Protein AF-A0A941YI89-F1 (afdb_monomer)

Secondary structure (DSSP, 8-state):
-------S---SSSPPP--HHIIIIIGGGS-HHHHHHHHHHHHHTGGGT-TT------HHHHHHHH---HHHHHHHHHHHHHTTS-----GGGGTS--GGG-SS-------SS---

pLDDT: mean 81.52, std 21.78, range [34.06, 98.31]

Radius of gyration: 18.45 Å; Cα contacts (8 Å, |Δi|>4): 65; chains: 1; bounding box: 54×36×42 Å

Mean predicted aligned error: 10.88 Å

Sequence (116 aa):
MPRIKLTLPIPKSNWTKIPNYLVDSLLPKLKDTELRILLVILRYTVGFNKPGKSVQLSYRMLQMKTGRGSAAISDALKALTARGLIHSESRYLQKSAPLSKQIHFENQGSIYKDNK

Foldseek 3Di:
DDDDDDPDDDDPDQDFDDDPCCVPPVVVVADLLLNQVVVVVSCQCRSVVNPPDDDDDDLVNSCVSSVDDSVSNVVSVVVCVVVVVDDDDDPVCVPDDPPPPPPPPPDDDDDDDDDD

Structure (mmCIF, N/CA/C/O backbone):
data_AF-A0A941YI89-F1
#
_entry.id   AF-A0A941YI89-F1
#
loop_
_atom_site.group_PDB
_atom_site.id
_atom_site.type_symbol
_atom_site.label_atom_id
_atom_site.label_alt_id
_atom_site.label_comp_id
_atom_site.label_asym_id
_atom_site.label_entity_id
_atom_site.label_seq_id
_atom_site.pdbx_PDB_ins_code
_atom_site.Cartn_x
_atom_site.Cartn_y
_atom_site.Cartn_z
_atom_site.occupancy
_atom_site.B_iso_or_equiv
_atom_site.auth_seq_id
_atom_site.auth_comp_id
_atom_site.auth_asym_id
_atom_site.auth_atom_id
_atom_site.pdbx_PDB_model_num
ATOM 1 N N . MET A 1 1 ? 19.667 -22.142 5.518 1.00 77.50 1 MET A N 1
ATOM 2 C CA . MET A 1 1 ? 18.580 -21.153 5.708 1.00 77.50 1 MET A CA 1
ATOM 3 C C . MET A 1 1 ? 19.190 -19.848 6.199 1.00 77.50 1 MET A C 1
ATOM 5 O O . MET A 1 1 ? 20.011 -19.921 7.111 1.00 77.50 1 MET A O 1
ATOM 9 N N . PRO A 1 2 ? 18.861 -18.687 5.611 1.00 92.56 2 PRO A N 1
ATOM 10 C CA . PRO A 1 2 ? 19.368 -17.408 6.100 1.00 92.56 2 PRO A CA 1
ATOM 11 C C . PRO A 1 2 ? 18.811 -17.118 7.502 1.00 92.56 2 PRO A C 1
ATOM 13 O O . PRO A 1 2 ? 17.613 -17.257 7.738 1.00 92.56 2 PRO A O 1
ATOM 16 N N . ARG A 1 3 ? 19.678 -16.718 8.439 1.00 94.12 3 ARG A N 1
ATOM 17 C CA . ARG A 1 3 ? 19.279 -16.204 9.758 1.00 94.12 3 ARG A CA 1
ATOM 18 C C . ARG A 1 3 ? 19.323 -14.683 9.699 1.00 94.12 3 ARG A C 1
ATOM 20 O O . ARG A 1 3 ? 20.402 -14.105 9.637 1.00 94.12 3 ARG A O 1
ATOM 27 N N . ILE A 1 4 ? 18.157 -14.048 9.676 1.00 95.94 4 ILE A N 1
ATOM 28 C CA . ILE A 1 4 ? 18.023 -12.595 9.537 1.00 95.94 4 ILE A CA 1
ATOM 29 C C . ILE A 1 4 ? 17.461 -12.036 10.843 1.00 95.94 4 ILE A C 1
ATOM 31 O O . ILE A 1 4 ? 16.497 -12.571 11.386 1.00 95.94 4 ILE A O 1
ATOM 35 N N . LYS A 1 5 ? 18.064 -10.956 11.346 1.00 95.00 5 LYS A N 1
ATOM 36 C CA . LYS A 1 5 ? 17.595 -10.223 12.526 1.00 95.00 5 LYS A CA 1
ATOM 37 C C . LYS A 1 5 ? 17.101 -8.845 12.100 1.00 95.00 5 LYS A C 1
ATOM 39 O O . LYS A 1 5 ? 17.793 -8.138 11.374 1.00 95.00 5 LYS A O 1
ATOM 44 N N . LEU A 1 6 ? 15.925 -8.453 12.582 1.00 91.94 6 LEU A N 1
ATOM 45 C CA . LEU A 1 6 ? 15.410 -7.101 12.391 1.00 91.94 6 LEU A CA 1
ATOM 46 C C . LEU A 1 6 ? 16.220 -6.114 13.246 1.00 91.94 6 LEU A C 1
ATOM 48 O O . LEU A 1 6 ? 16.293 -6.266 14.464 1.00 91.94 6 LEU A O 1
ATOM 52 N N . THR A 1 7 ? 16.826 -5.112 12.610 1.00 95.94 7 THR A N 1
ATOM 53 C CA . THR A 1 7 ? 17.564 -4.023 13.282 1.00 95.94 7 THR A CA 1
ATOM 54 C C . THR A 1 7 ? 16.757 -2.732 13.385 1.00 95.94 7 THR A C 1
ATOM 56 O O . THR A 1 7 ? 17.160 -1.809 14.089 1.00 95.94 7 THR A O 1
ATOM 59 N N . LEU A 1 8 ? 15.609 -2.661 12.705 1.00 91.50 8 LEU A N 1
ATOM 60 C CA . LEU A 1 8 ? 14.707 -1.521 12.787 1.00 91.50 8 LEU A CA 1
ATOM 61 C C . LEU A 1 8 ? 14.159 -1.401 14.223 1.00 91.50 8 LEU A C 1
ATOM 63 O O . LEU A 1 8 ? 13.630 -2.391 14.738 1.00 91.50 8 LEU A O 1
ATOM 67 N N . PRO A 1 9 ? 14.248 -0.224 14.872 1.00 90.81 9 PRO A N 1
ATOM 68 C CA . PRO A 1 9 ? 13.701 -0.044 16.208 1.00 90.81 9 PRO A CA 1
ATOM 69 C C . PRO A 1 9 ? 12.182 -0.209 16.167 1.00 90.81 9 PRO A C 1
ATOM 71 O O . PRO A 1 9 ? 11.497 0.429 15.367 1.00 90.81 9 PRO A O 1
ATOM 74 N N . ILE A 1 10 ? 11.655 -1.058 17.046 1.00 87.56 10 ILE A N 1
ATOM 75 C CA . ILE A 1 10 ? 10.213 -1.226 17.218 1.00 87.56 10 ILE A CA 1
ATOM 76 C C . ILE A 1 10 ? 9.766 -0.180 18.243 1.00 87.56 10 ILE A C 1
ATOM 78 O O . ILE A 1 10 ? 10.128 -0.289 19.419 1.00 87.56 10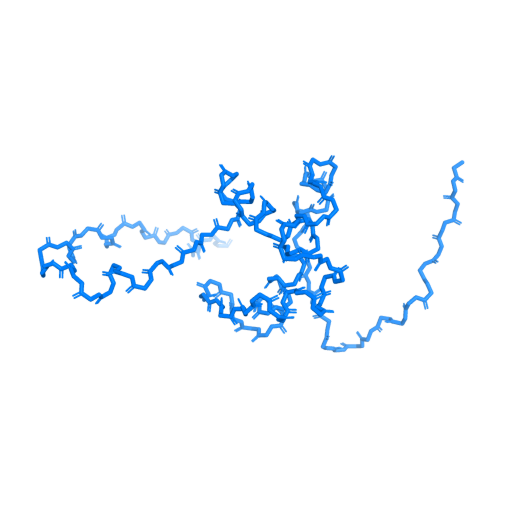 ILE A O 1
ATOM 82 N N . PRO A 1 11 ? 9.029 0.865 17.832 1.00 88.31 11 PRO A N 1
ATOM 83 C CA . PRO A 1 11 ? 8.612 1.897 18.762 1.00 88.31 11 PRO A CA 1
ATOM 84 C C . PRO A 1 11 ? 7.540 1.341 19.707 1.00 88.31 11 PRO A C 1
ATOM 86 O O . PRO A 1 11 ? 6.708 0.519 19.320 1.00 88.31 11 PRO A O 1
ATOM 89 N N . LYS A 1 12 ? 7.529 1.821 20.955 1.00 87.62 12 LYS A N 1
ATOM 90 C CA . LYS A 1 12 ? 6.529 1.413 21.960 1.00 87.62 12 LYS A CA 1
ATOM 91 C C . LYS A 1 12 ? 5.101 1.844 21.587 1.00 87.62 12 LYS A C 1
ATOM 93 O O 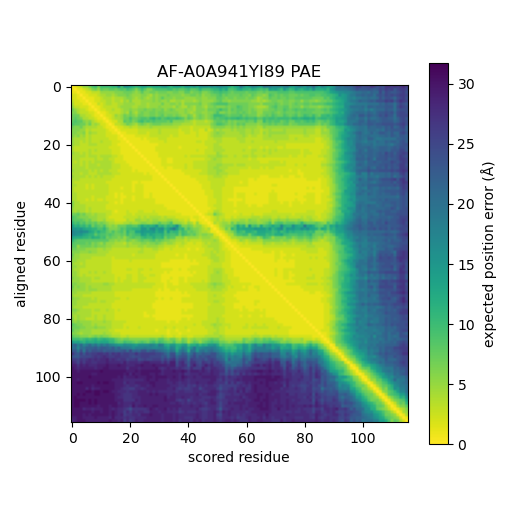. LYS A 1 12 ? 4.139 1.215 22.011 1.00 87.62 12 LYS A O 1
ATOM 98 N N . SER A 1 13 ? 4.960 2.907 20.795 1.00 86.94 13 SER A N 1
ATOM 99 C CA . SER A 1 13 ? 3.688 3.460 20.314 1.00 86.94 13 SER A CA 1
ATOM 100 C C . SER A 1 13 ? 3.829 3.963 18.869 1.00 86.94 13 SER A C 1
ATOM 102 O O . SER A 1 13 ? 4.928 3.988 18.321 1.00 86.94 13 SER A O 1
ATOM 104 N N . ASN A 1 14 ? 2.722 4.355 18.228 1.00 84.81 14 ASN A N 1
ATOM 105 C CA . ASN A 1 14 ? 2.708 4.936 16.873 1.00 84.81 14 ASN A CA 1
ATOM 106 C C . ASN A 1 14 ? 3.231 4.027 15.740 1.00 84.81 14 ASN A C 1
ATOM 108 O O . ASN A 1 14 ? 3.752 4.515 14.735 1.00 84.81 14 ASN A O 1
ATOM 112 N N . TRP A 1 15 ? 3.040 2.712 15.850 1.00 89.31 15 TRP A N 1
ATOM 113 C CA . TRP A 1 15 ? 3.276 1.765 14.758 1.00 89.31 15 TRP A CA 1
ATOM 114 C C . TRP A 1 15 ? 1.961 1.357 14.089 1.00 89.31 15 TRP A C 1
ATOM 116 O O . TRP A 1 15 ? 0.891 1.399 14.693 1.00 89.31 15 TRP A O 1
ATOM 126 N N . THR A 1 16 ? 2.027 0.988 12.810 1.00 90.81 16 THR A N 1
ATOM 127 C CA . THR A 1 16 ? 0.849 0.538 12.054 1.00 90.81 16 THR A CA 1
ATOM 128 C C . THR A 1 16 ? 0.843 -0.979 11.991 1.00 90.81 16 THR A C 1
ATOM 130 O O . THR A 1 16 ? 1.778 -1.578 11.464 1.00 90.81 16 THR A O 1
ATOM 133 N N . LYS A 1 17 ? -0.220 -1.593 12.514 1.00 89.56 17 LYS A N 1
ATOM 134 C CA . LYS A 1 17 ? -0.466 -3.026 12.347 1.00 89.56 17 LYS A CA 1
ATOM 135 C C . LYS A 1 17 ? -0.843 -3.306 10.893 1.00 89.56 17 LYS A C 1
ATOM 137 O O . LYS A 1 17 ? -1.643 -2.572 10.314 1.00 89.56 17 LYS A O 1
ATOM 142 N N . ILE A 1 18 ? -0.284 -4.370 10.325 1.00 92.69 18 ILE A N 1
ATOM 143 C CA . ILE A 1 18 ? -0.633 -4.860 8.989 1.00 92.69 18 ILE A CA 1
ATOM 144 C C . ILE A 1 18 ? -1.397 -6.186 9.115 1.00 92.69 18 ILE A C 1
ATOM 146 O O . ILE A 1 18 ? -1.068 -6.975 10.000 1.00 92.69 18 ILE A O 1
ATOM 150 N N . PRO A 1 19 ? -2.416 -6.450 8.278 1.00 92.25 19 PRO A N 1
ATOM 151 C CA . PRO A 1 19 ? -3.116 -7.732 8.300 1.00 92.25 19 PRO A CA 1
ATOM 152 C C . PRO A 1 19 ? -2.198 -8.886 7.882 1.00 92.25 19 PRO A C 1
ATOM 154 O O . PRO A 1 19 ? -1.529 -8.784 6.855 1.00 92.25 19 PRO A O 1
ATOM 157 N N . ASN A 1 20 ? -2.240 -10.012 8.599 1.00 95.38 20 ASN A N 1
ATOM 158 C CA . ASN A 1 20 ? -1.477 -11.213 8.227 1.00 95.38 20 ASN A CA 1
ATOM 159 C C . ASN A 1 20 ? -1.831 -11.691 6.813 1.00 95.38 20 ASN A C 1
ATOM 161 O O . ASN A 1 20 ? -0.945 -11.977 6.020 1.00 95.38 20 ASN A O 1
ATOM 165 N N . TYR A 1 21 ? -3.113 -11.629 6.432 1.00 94.94 21 TYR A N 1
ATOM 166 C CA . TYR A 1 21 ? -3.566 -11.957 5.075 1.00 94.94 21 TYR A CA 1
ATOM 167 C C . TYR A 1 21 ? -2.828 -11.172 3.971 1.00 94.94 21 TYR A C 1
ATOM 169 O O . TYR A 1 21 ? -2.534 -11.723 2.908 1.00 94.94 21 TYR A O 1
ATOM 177 N N . LEU A 1 22 ? -2.468 -9.903 4.223 1.00 94.88 22 LEU A N 1
ATOM 178 C CA . LEU A 1 22 ? -1.667 -9.124 3.275 1.00 94.88 22 LEU A CA 1
ATOM 179 C C . LEU A 1 22 ? -0.281 -9.751 3.084 1.00 94.88 22 LEU A C 1
ATOM 181 O O . LEU A 1 22 ? 0.182 -9.857 1.953 1.00 94.88 22 LEU A O 1
ATOM 185 N N . VAL A 1 23 ? 0.373 -10.148 4.173 1.00 95.38 23 VAL A N 1
ATOM 186 C CA . VAL A 1 23 ? 1.749 -10.663 4.161 1.00 95.38 23 VAL A CA 1
ATOM 187 C C . VAL A 1 23 ? 1.797 -12.100 3.651 1.00 95.38 23 VAL A C 1
ATOM 189 O O . VAL A 1 23 ? 2.607 -12.418 2.788 1.00 95.38 23 VAL A O 1
ATOM 192 N N . ASP A 1 24 ? 0.896 -12.948 4.132 1.00 96.69 24 ASP A N 1
ATOM 193 C CA . ASP A 1 24 ? 0.973 -14.390 3.912 1.00 96.69 24 ASP A CA 1
ATOM 194 C C . ASP A 1 24 ? 0.363 -14.805 2.567 1.00 96.69 24 ASP A C 1
ATOM 196 O O . ASP A 1 24 ? 0.814 -15.760 1.941 1.00 96.69 24 ASP A O 1
ATOM 200 N N . SER A 1 25 ? -0.671 -14.093 2.098 1.00 96.12 25 SER A N 1
ATOM 201 C CA . SER A 1 25 ? -1.447 -14.494 0.911 1.00 96.12 25 SER A CA 1
ATOM 202 C C . SER A 1 25 ? -1.343 -13.530 -0.266 1.00 96.12 25 SER A C 1
ATOM 204 O O . SER A 1 25 ? -1.338 -13.977 -1.418 1.00 96.12 25 SER A O 1
ATOM 206 N N . LEU A 1 26 ? -1.300 -12.218 -0.012 1.00 96.62 26 LEU A N 1
ATOM 207 C CA . LEU A 1 26 ? -1.295 -11.215 -1.081 1.00 96.62 26 LEU A CA 1
ATOM 208 C C . LEU A 1 26 ? 0.118 -10.835 -1.528 1.00 96.62 26 LEU A C 1
ATOM 210 O O . LEU A 1 26 ? 0.338 -10.704 -2.728 1.00 96.62 26 LEU A O 1
ATOM 214 N N . LEU A 1 27 ? 1.075 -10.691 -0.606 1.00 95.81 27 LEU A N 1
ATOM 215 C CA . LEU A 1 27 ? 2.442 -10.245 -0.901 1.00 95.81 27 LEU A CA 1
ATOM 216 C C . LEU A 1 27 ? 3.113 -11.034 -2.042 1.00 95.81 27 LEU A C 1
ATOM 218 O O . LEU A 1 27 ? 3.657 -10.380 -2.930 1.00 95.81 27 LEU A O 1
ATOM 222 N N . PRO A 1 28 ? 3.014 -12.378 -2.127 1.00 96.69 28 PRO A N 1
ATOM 223 C CA . PRO A 1 28 ? 3.614 -13.131 -3.235 1.00 96.69 28 PRO A CA 1
ATOM 224 C C . PRO A 1 28 ? 2.948 -12.888 -4.601 1.00 96.69 28 PRO A C 1
ATOM 226 O O . PRO A 1 28 ? 3.518 -13.218 -5.636 1.00 96.69 28 PRO A O 1
ATOM 229 N N . LYS A 1 29 ? 1.721 -12.352 -4.617 1.00 97.19 29 LYS A N 1
ATOM 230 C CA . LYS A 1 29 ? 0.871 -12.187 -5.812 1.00 97.19 29 LYS A CA 1
ATOM 231 C C . LYS A 1 29 ? 0.786 -10.738 -6.295 1.00 97.19 29 LYS A C 1
ATOM 233 O O . LYS A 1 29 ? 0.164 -10.472 -7.330 1.00 97.19 29 LYS A O 1
ATOM 238 N N . LEU A 1 30 ? 1.299 -9.795 -5.511 1.00 97.25 30 LEU A N 1
ATOM 239 C CA . LEU A 1 30 ? 1.243 -8.366 -5.794 1.00 97.25 30 LEU A CA 1
ATOM 240 C C . LEU A 1 30 ? 2.535 -7.908 -6.462 1.00 97.25 30 LEU A C 1
ATOM 242 O O . LEU A 1 30 ? 3.630 -8.334 -6.103 1.00 97.25 30 LEU A O 1
ATOM 246 N N . LYS A 1 31 ? 2.411 -6.974 -7.405 1.00 97.50 31 LYS A N 1
ATOM 247 C CA . LY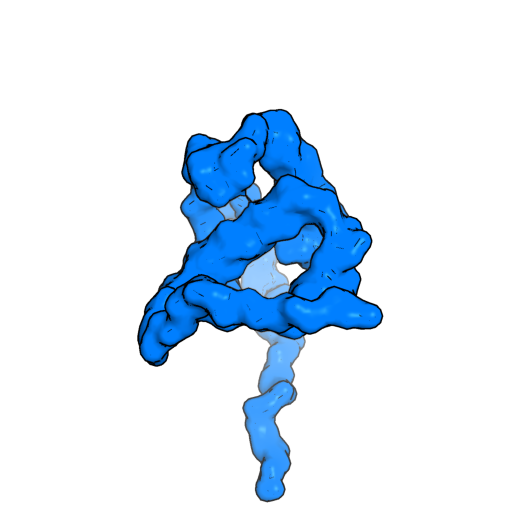S A 1 31 ? 3.581 -6.250 -7.918 1.00 97.50 31 LYS A CA 1
ATOM 248 C C . LYS A 1 31 ? 4.110 -5.298 -6.844 1.00 97.50 31 LYS A C 1
ATOM 250 O O . LYS A 1 31 ? 3.351 -4.810 -6.009 1.00 97.50 31 LYS A O 1
ATOM 255 N N . ASP A 1 32 ? 5.391 -4.935 -6.920 1.00 97.38 32 ASP A N 1
ATOM 256 C CA . ASP A 1 32 ? 6.008 -4.007 -5.957 1.00 97.38 32 ASP A CA 1
ATOM 257 C C . ASP A 1 32 ? 5.215 -2.693 -5.808 1.00 97.38 32 ASP A C 1
ATOM 259 O O . ASP A 1 32 ? 4.971 -2.239 -4.690 1.00 97.38 32 ASP A O 1
ATOM 263 N N . THR A 1 33 ? 4.756 -2.095 -6.914 1.00 98.00 33 THR A N 1
ATOM 264 C CA . THR A 1 33 ? 4.000 -0.831 -6.844 1.00 98.00 33 THR A CA 1
ATOM 265 C C . THR A 1 33 ? 2.621 -1.021 -6.205 1.00 98.00 33 THR A C 1
ATOM 267 O O . THR A 1 33 ? 2.190 -0.168 -5.433 1.00 98.00 33 THR A O 1
ATOM 270 N N . GLU A 1 34 ? 1.961 -2.155 -6.453 1.00 98.25 34 GLU A N 1
ATOM 271 C CA . GLU A 1 34 ? 0.677 -2.503 -5.831 1.00 98.25 34 GLU A CA 1
ATOM 272 C C . GLU A 1 34 ? 0.834 -2.657 -4.310 1.00 98.25 34 GLU A C 1
ATOM 274 O O . GLU A 1 34 ? 0.084 -2.052 -3.541 1.00 98.25 34 GLU A O 1
ATOM 279 N N . LEU A 1 35 ? 1.862 -3.390 -3.866 1.00 98.06 35 LEU A N 1
ATOM 280 C CA . LEU A 1 35 ? 2.162 -3.574 -2.446 1.00 98.06 35 LEU A CA 1
ATOM 281 C C . LEU A 1 35 ? 2.472 -2.241 -1.752 1.00 98.06 35 LEU A C 1
ATOM 283 O O . LEU A 1 35 ? 1.925 -1.956 -0.687 1.00 98.06 35 LEU A O 1
ATOM 287 N N . ARG A 1 36 ? 3.309 -1.391 -2.362 1.00 98.06 36 ARG A N 1
ATOM 288 C CA . ARG A 1 36 ? 3.639 -0.064 -1.815 1.00 98.06 36 ARG A CA 1
ATOM 289 C C . ARG A 1 36 ? 2.397 0.802 -1.636 1.00 98.06 36 ARG A C 1
ATOM 291 O O . ARG A 1 36 ? 2.254 1.440 -0.595 1.00 98.06 36 ARG A O 1
ATOM 298 N N . ILE A 1 37 ? 1.496 0.818 -2.618 1.00 97.44 37 ILE A N 1
ATOM 299 C CA . ILE A 1 37 ? 0.240 1.573 -2.526 1.00 97.44 37 ILE A CA 1
ATOM 300 C C . ILE A 1 37 ? -0.628 1.043 -1.381 1.00 97.44 37 ILE A C 1
ATOM 302 O O . ILE A 1 37 ? -1.097 1.844 -0.573 1.00 97.44 37 ILE A O 1
ATOM 306 N N . LEU A 1 38 ? -0.793 -0.278 -1.253 1.00 96.06 38 LEU A N 1
ATOM 307 C CA . LEU A 1 38 ? -1.567 -0.865 -0.152 1.00 96.06 38 LEU A CA 1
ATOM 308 C C . LEU A 1 38 ? -0.987 -0.516 1.222 1.00 96.06 38 LEU A C 1
ATOM 310 O O . LEU A 1 38 ? -1.739 -0.155 2.125 1.00 96.06 38 LEU A O 1
ATOM 314 N N . LEU A 1 39 ? 0.338 -0.554 1.384 1.00 96.50 39 LEU A N 1
ATOM 315 C CA . LEU A 1 39 ? 0.993 -0.161 2.636 1.00 96.50 39 LEU A CA 1
ATOM 316 C C . LEU A 1 39 ? 0.764 1.321 2.966 1.00 96.50 39 LEU A C 1
ATOM 318 O O . LEU A 1 39 ? 0.513 1.664 4.124 1.00 96.50 39 LEU A O 1
ATOM 322 N N . VAL A 1 40 ? 0.792 2.205 1.962 1.00 96.38 40 VAL A N 1
ATOM 323 C CA . VAL A 1 40 ? 0.447 3.623 2.148 1.00 96.38 40 VAL A CA 1
ATOM 324 C C . VAL A 1 40 ? -1.019 3.768 2.563 1.00 96.38 40 VAL A C 1
ATOM 326 O O . VAL A 1 40 ? -1.304 4.467 3.532 1.00 96.38 40 VAL A O 1
ATOM 329 N N . ILE A 1 41 ? -1.950 3.078 1.905 1.00 94.06 41 ILE A N 1
ATOM 330 C CA . ILE A 1 41 ? -3.375 3.124 2.267 1.00 94.06 41 ILE A CA 1
ATOM 331 C C . ILE A 1 41 ? -3.589 2.623 3.701 1.00 94.06 41 ILE A C 1
ATOM 333 O O . ILE A 1 41 ? -4.260 3.299 4.481 1.00 94.06 41 ILE A O 1
ATOM 337 N N . LEU A 1 42 ? -2.971 1.504 4.096 1.00 93.81 42 LEU A N 1
ATOM 338 C CA . LEU A 1 42 ? -3.030 0.980 5.467 1.00 93.81 42 LEU A CA 1
ATOM 339 C C . LEU A 1 42 ? -2.487 1.981 6.490 1.00 93.81 42 LEU A C 1
ATOM 341 O O . LEU A 1 42 ? -3.083 2.169 7.552 1.00 93.81 42 LEU A O 1
ATOM 345 N N . ARG A 1 43 ? -1.396 2.685 6.165 1.00 93.44 43 ARG A N 1
ATOM 346 C CA . ARG A 1 43 ? -0.851 3.731 7.038 1.00 93.44 43 ARG A CA 1
ATOM 347 C C . ARG A 1 43 ? -1.846 4.871 7.264 1.00 93.44 43 ARG A C 1
ATOM 349 O O . ARG A 1 43 ? -1.955 5.342 8.393 1.00 93.44 43 ARG A O 1
ATOM 356 N N . TYR A 1 44 ? -2.557 5.295 6.220 1.00 92.88 44 TYR A N 1
ATOM 357 C CA . TYR A 1 44 ? -3.492 6.427 6.269 1.00 92.88 44 TYR A CA 1
ATOM 358 C C . TYR A 1 44 ? -4.904 6.064 6.751 1.00 92.88 44 TYR A C 1
ATOM 360 O O . TYR A 1 44 ? -5.666 6.959 7.117 1.00 92.88 44 TYR A O 1
ATOM 368 N N . THR A 1 45 ? -5.241 4.774 6.782 1.00 90.00 45 THR A N 1
ATOM 369 C CA . THR A 1 45 ? -6.509 4.246 7.304 1.00 90.00 45 THR A CA 1
ATOM 370 C C . THR A 1 45 ? -6.310 3.687 8.713 1.00 90.00 45 THR A C 1
ATOM 372 O O . THR A 1 45 ? -6.578 4.374 9.698 1.00 90.00 45 THR A O 1
ATOM 375 N N . VAL A 1 46 ? -5.766 2.473 8.826 1.00 88.75 46 VAL A N 1
ATOM 376 C CA . VAL A 1 46 ? -5.525 1.763 10.091 1.00 88.75 46 VAL A CA 1
ATOM 377 C C . VAL A 1 46 ? -4.573 2.552 10.984 1.00 88.75 46 VAL A C 1
ATOM 379 O O . VAL A 1 46 ? -4.866 2.787 12.151 1.00 88.75 46 VAL A O 1
ATOM 382 N N . GLY A 1 47 ? -3.458 3.026 10.427 1.00 85.88 47 GLY A N 1
ATOM 383 C CA . GLY A 1 47 ? -2.433 3.733 11.194 1.00 85.88 47 GLY A CA 1
ATOM 384 C C . GLY A 1 47 ? -2.868 5.088 11.767 1.00 85.88 47 GLY A C 1
ATOM 385 O O . GLY A 1 47 ? -2.195 5.594 12.664 1.00 85.88 47 GLY A O 1
ATOM 386 N N . PHE A 1 48 ? -3.962 5.669 11.265 1.00 84.75 48 PHE A N 1
ATOM 387 C CA . PHE A 1 48 ? -4.546 6.931 11.734 1.00 84.75 48 PHE A CA 1
ATOM 388 C C . PHE A 1 48 ? -5.893 6.738 12.445 1.00 84.75 48 PHE A C 1
ATOM 390 O O . PHE A 1 48 ? -6.634 7.706 12.607 1.00 84.75 48 PHE A O 1
ATOM 397 N N . ASN A 1 49 ? -6.222 5.508 12.861 1.00 78.44 49 ASN A N 1
ATOM 398 C CA . ASN A 1 49 ? -7.499 5.166 13.497 1.00 78.44 49 ASN A CA 1
ATOM 399 C C . ASN A 1 49 ? -8.721 5.601 12.663 1.00 78.44 49 ASN A C 1
ATOM 401 O O . ASN A 1 49 ? -9.739 6.046 13.190 1.00 78.44 49 ASN A O 1
ATOM 405 N N . LYS A 1 50 ? -8.626 5.451 11.338 1.00 74.44 50 LYS A N 1
ATOM 406 C CA . LYS A 1 50 ? -9.714 5.654 10.372 1.00 74.44 50 LYS A CA 1
ATOM 407 C C . LYS A 1 50 ? -10.094 4.334 9.672 1.00 74.44 50 LYS A C 1
ATOM 409 O O . LYS A 1 50 ? -10.098 4.296 8.440 1.00 74.44 50 LYS A O 1
ATOM 414 N N . PRO A 1 51 ? -10.369 3.232 10.400 1.00 70.44 51 PRO A N 1
ATOM 415 C CA . PRO A 1 51 ? -10.776 1.984 9.761 1.00 70.44 51 PRO A CA 1
ATOM 416 C C . PRO A 1 51 ? -12.113 2.179 9.032 1.00 70.44 51 PRO A C 1
ATOM 418 O O . PRO A 1 51 ? -13.004 2.859 9.537 1.00 70.44 51 PRO A O 1
ATOM 421 N N . GLY A 1 52 ? -12.232 1.628 7.823 1.00 70.94 52 GLY A N 1
ATOM 422 C CA . GLY A 1 52 ? -13.455 1.694 7.012 1.00 70.94 52 GLY A CA 1
ATOM 423 C C . GLY A 1 52 ? -13.798 3.071 6.427 1.00 70.94 52 GLY A C 1
ATOM 424 O O . GLY A 1 52 ? -14.759 3.175 5.675 1.00 70.94 52 GLY A O 1
ATOM 425 N N . LYS A 1 53 ? -13.027 4.125 6.729 1.00 80.88 53 LYS A N 1
ATOM 426 C CA . LYS A 1 53 ? -13.228 5.453 6.134 1.00 80.88 53 LYS A CA 1
ATOM 427 C C . LYS A 1 53 ? -12.418 5.592 4.851 1.00 80.88 53 LYS A C 1
ATOM 429 O O . LYS A 1 53 ? -11.262 5.163 4.795 1.00 80.88 53 LYS A O 1
ATOM 434 N N . SER A 1 54 ? -12.995 6.252 3.851 1.00 84.44 54 SER A N 1
ATOM 435 C CA . SER A 1 54 ? -12.255 6.621 2.651 1.00 84.44 54 SER A CA 1
ATOM 436 C C . SER A 1 54 ? -11.150 7.627 2.985 1.00 84.44 54 SER A C 1
ATOM 438 O O . SER A 1 54 ? -11.254 8.455 3.898 1.00 84.44 54 SER A O 1
ATOM 440 N N . VAL A 1 55 ? -10.034 7.517 2.264 1.00 89.12 55 VAL A N 1
ATOM 441 C CA . VAL A 1 55 ? -8.886 8.417 2.398 1.00 89.12 55 VAL A CA 1
ATOM 442 C C . VAL A 1 55 ? -8.620 9.097 1.070 1.00 89.12 55 VAL A C 1
ATOM 444 O O . VAL A 1 55 ? -8.578 8.462 0.018 1.00 89.12 55 VAL A O 1
ATOM 447 N N . GLN A 1 56 ? -8.418 10.408 1.119 1.00 90.75 56 GLN A N 1
ATOM 448 C CA . GLN A 1 56 ? -8.021 11.179 -0.049 1.00 90.75 56 GLN A CA 1
ATOM 449 C C . GLN A 1 56 ? -6.496 11.198 -0.139 1.00 90.75 56 GLN A C 1
ATOM 451 O O . GLN A 1 56 ? -5.821 11.795 0.697 1.00 90.75 56 GLN A O 1
ATOM 456 N N . LEU A 1 57 ? -5.956 10.539 -1.164 1.00 92.75 57 LEU A N 1
ATOM 457 C CA . LEU A 1 57 ? -4.528 10.519 -1.474 1.00 92.75 57 LEU A CA 1
ATOM 458 C C . LEU A 1 57 ? -4.327 11.076 -2.884 1.00 92.75 57 LEU A C 1
ATOM 460 O O . LEU A 1 57 ? -4.836 10.524 -3.857 1.00 92.75 57 LEU A O 1
ATOM 464 N N . SER A 1 58 ? -3.595 12.183 -3.001 1.00 94.62 58 SER A N 1
ATOM 465 C CA . SER A 1 58 ? -3.263 12.748 -4.311 1.00 94.62 58 SER A CA 1
ATOM 466 C C . SER A 1 58 ? -2.183 11.917 -5.010 1.00 94.62 58 SER A C 1
ATOM 468 O O . SER A 1 58 ? -1.359 11.270 -4.358 1.00 94.62 58 SER A O 1
ATOM 470 N N . TYR A 1 59 ? -2.121 11.989 -6.344 1.00 96.12 59 TYR A N 1
ATOM 471 C CA . TYR A 1 59 ? -1.050 11.342 -7.113 1.00 96.12 59 TYR A CA 1
ATOM 472 C C . TYR A 1 59 ? 0.340 11.787 -6.646 1.00 96.12 59 TYR A C 1
ATOM 474 O O . TYR A 1 59 ? 1.194 10.941 -6.407 1.00 96.12 59 TYR A O 1
ATOM 482 N N . ARG A 1 60 ? 0.550 13.089 -6.401 1.00 97.31 60 ARG A N 1
ATOM 483 C CA . ARG A 1 60 ? 1.823 13.616 -5.877 1.00 97.31 60 ARG A CA 1
ATOM 484 C C . ARG A 1 60 ? 2.216 12.960 -4.553 1.00 97.31 60 ARG A C 1
ATOM 486 O O . ARG A 1 60 ? 3.373 12.612 -4.343 1.00 97.31 60 ARG A O 1
ATOM 493 N N . MET A 1 61 ? 1.253 12.784 -3.655 1.00 97.25 61 MET A N 1
ATOM 494 C CA . MET A 1 61 ? 1.483 12.148 -2.363 1.00 97.25 61 MET A CA 1
ATOM 495 C C . MET A 1 61 ? 1.841 10.670 -2.514 1.00 97.25 61 MET A C 1
ATOM 497 O O . MET A 1 61 ? 2.792 10.209 -1.883 1.00 97.25 61 MET A O 1
ATOM 501 N N . LEU A 1 62 ? 1.135 9.950 -3.389 1.00 97.69 62 LEU A N 1
ATOM 502 C CA . LEU A 1 62 ? 1.463 8.566 -3.727 1.00 97.69 62 LEU A CA 1
ATOM 503 C C . LEU A 1 62 ? 2.863 8.464 -4.339 1.00 97.69 62 LEU A C 1
ATOM 505 O O . LEU A 1 62 ? 3.634 7.610 -3.913 1.00 97.69 62 LEU A O 1
ATOM 509 N N . GLN A 1 63 ? 3.239 9.361 -5.250 1.00 98.19 63 GLN A N 1
ATOM 510 C CA . GLN A 1 63 ? 4.586 9.405 -5.830 1.00 98.19 63 GLN A CA 1
ATOM 511 C C . GLN A 1 63 ? 5.655 9.581 -4.748 1.00 98.19 63 GLN A C 1
ATOM 513 O O . GLN A 1 63 ? 6.581 8.778 -4.677 1.00 98.19 63 GLN A O 1
ATOM 518 N N . MET A 1 64 ? 5.497 10.560 -3.849 1.00 98.06 64 MET A N 1
ATOM 519 C CA . MET A 1 64 ? 6.464 10.800 -2.768 1.00 98.06 64 MET A CA 1
ATOM 520 C C . MET A 1 64 ? 6.563 9.630 -1.781 1.00 98.06 64 MET A C 1
ATOM 522 O O . MET A 1 64 ? 7.651 9.308 -1.319 1.00 98.06 64 MET A O 1
ATOM 526 N N . LYS A 1 65 ? 5.437 8.996 -1.426 1.00 97.31 65 LYS A N 1
ATOM 527 C CA . LYS A 1 65 ? 5.411 7.924 -0.416 1.00 97.31 65 LYS A CA 1
ATOM 528 C C . LYS A 1 65 ? 5.815 6.561 -0.968 1.00 97.31 65 LYS A C 1
ATOM 530 O O . LYS A 1 65 ? 6.363 5.754 -0.227 1.00 97.31 65 LYS A O 1
ATOM 535 N N . THR A 1 66 ? 5.542 6.297 -2.243 1.00 97.31 66 THR A N 1
ATOM 536 C CA . THR A 1 66 ? 5.877 5.017 -2.886 1.00 97.31 66 THR A CA 1
ATOM 537 C C . THR A 1 66 ? 7.195 5.067 -3.655 1.00 97.31 66 THR A C 1
ATOM 539 O O . THR A 1 66 ? 7.771 4.014 -3.917 1.00 97.31 66 THR A O 1
ATOM 542 N N . GLY A 1 67 ? 7.689 6.253 -4.026 1.00 97.88 67 GLY A N 1
ATOM 543 C CA . GLY A 1 67 ? 8.859 6.411 -4.894 1.00 97.88 67 GLY A CA 1
ATOM 544 C C . GLY A 1 67 ? 8.617 5.931 -6.330 1.00 97.88 67 GLY A C 1
ATOM 545 O O . GLY A 1 67 ? 9.557 5.517 -7.005 1.00 97.88 67 GLY A O 1
ATOM 546 N N . ARG A 1 68 ? 7.358 5.906 -6.789 1.00 98.12 68 ARG A N 1
ATOM 547 C CA . ARG A 1 68 ? 6.964 5.409 -8.116 1.00 98.12 68 ARG A CA 1
ATOM 548 C C . ARG A 1 68 ? 6.422 6.532 -8.997 1.00 98.12 68 ARG A C 1
ATOM 550 O O . ARG A 1 68 ? 5.886 7.521 -8.502 1.00 98.12 68 ARG A O 1
ATOM 557 N N . GLY A 1 69 ? 6.582 6.376 -10.311 1.00 98.00 69 GLY A N 1
ATOM 558 C CA . GLY A 1 69 ? 6.048 7.304 -11.311 1.00 98.00 69 GLY A CA 1
ATOM 559 C C . GLY A 1 69 ? 4.521 7.240 -11.411 1.00 98.00 69 GLY A C 1
ATOM 560 O O . GLY A 1 69 ? 3.903 6.245 -11.036 1.00 98.00 69 GLY A O 1
ATOM 561 N N . SER A 1 70 ? 3.907 8.298 -11.944 1.00 97.31 70 SER A N 1
ATOM 562 C CA . SER A 1 70 ? 2.446 8.425 -12.062 1.00 97.31 70 SER A CA 1
ATOM 563 C C . SER A 1 70 ? 1.801 7.309 -12.892 1.00 97.31 70 SER A C 1
ATOM 565 O O . SER A 1 70 ? 0.754 6.806 -12.493 1.00 97.31 70 SER A O 1
ATOM 567 N N . ALA A 1 71 ? 2.435 6.883 -13.991 1.00 97.94 71 ALA A N 1
ATOM 568 C CA . ALA A 1 71 ? 1.949 5.784 -14.829 1.00 97.94 71 ALA A CA 1
ATOM 569 C C . ALA A 1 71 ? 1.877 4.461 -14.046 1.00 97.94 71 ALA A C 1
ATOM 571 O O . ALA A 1 71 ? 0.808 3.866 -13.939 1.00 97.94 71 ALA A O 1
ATOM 572 N N . ALA A 1 72 ? 2.972 4.075 -13.380 1.00 98.06 72 ALA A N 1
ATOM 573 C CA . ALA A 1 72 ? 3.018 2.872 -12.546 1.00 98.06 72 ALA A CA 1
ATOM 574 C C . ALA A 1 72 ? 1.990 2.913 -11.403 1.00 98.06 72 ALA A C 1
ATOM 576 O O . ALA A 1 72 ? 1.377 1.898 -11.078 1.00 98.06 72 ALA A O 1
ATOM 577 N N . ILE A 1 73 ? 1.775 4.091 -10.806 1.00 98.31 73 ILE A N 1
ATOM 578 C CA . ILE A 1 73 ? 0.736 4.287 -9.789 1.00 98.31 73 ILE A CA 1
ATOM 579 C C . ILE A 1 73 ? -0.657 4.093 -10.388 1.00 98.31 73 ILE A C 1
ATOM 581 O O . ILE A 1 73 ? -1.477 3.407 -9.787 1.00 98.31 73 ILE A O 1
ATOM 585 N N . SER A 1 74 ? -0.929 4.671 -11.559 1.00 97.69 74 SER A N 1
ATOM 586 C CA . SER A 1 74 ? -2.224 4.538 -12.233 1.00 97.69 74 SER A CA 1
ATOM 587 C C . SER A 1 74 ? -2.548 3.076 -12.537 1.00 97.69 74 SER A C 1
ATOM 589 O O . SER A 1 74 ? -3.633 2.598 -12.203 1.00 97.69 74 SER A O 1
ATOM 591 N N . ASP A 1 75 ? -1.585 2.344 -13.093 1.00 98.00 75 ASP A N 1
ATOM 592 C CA . ASP A 1 75 ? -1.753 0.931 -13.431 1.00 98.00 75 ASP A CA 1
ATOM 593 C C . ASP A 1 75 ? -1.949 0.068 -12.184 1.00 98.00 75 ASP A C 1
ATOM 595 O O . ASP A 1 75 ? -2.823 -0.798 -12.157 1.00 98.00 75 ASP A O 1
ATOM 599 N N . ALA A 1 76 ? -1.201 0.345 -11.115 1.00 98.06 76 ALA A N 1
ATOM 600 C CA . ALA A 1 76 ? -1.365 -0.354 -9.849 1.00 98.06 76 ALA A CA 1
ATOM 601 C C . ALA A 1 76 ? -2.723 -0.061 -9.191 1.00 98.06 76 ALA A C 1
ATOM 603 O O . ALA A 1 76 ? -3.359 -0.982 -8.685 1.00 98.06 76 ALA A O 1
ATOM 604 N N . LEU A 1 77 ? -3.215 1.183 -9.231 1.00 97.25 77 LEU A N 1
ATOM 605 C CA . LEU A 1 77 ? -4.555 1.518 -8.733 1.00 97.25 77 LEU A CA 1
ATOM 606 C C . LEU A 1 77 ? -5.644 0.767 -9.511 1.00 97.25 77 LEU A C 1
ATOM 608 O O . LEU A 1 77 ? -6.561 0.220 -8.895 1.00 97.25 77 LEU A O 1
ATOM 612 N N . LYS A 1 78 ? -5.529 0.684 -10.843 1.00 97.25 78 LYS A N 1
ATOM 613 C CA . LYS A 1 78 ? -6.443 -0.112 -11.680 1.00 97.25 78 LYS A CA 1
ATOM 614 C C . LYS A 1 78 ? -6.389 -1.593 -11.309 1.00 97.25 78 LYS A C 1
ATOM 616 O O . LYS A 1 78 ? -7.435 -2.194 -11.083 1.00 97.25 78 LYS A O 1
ATOM 621 N N . ALA A 1 79 ? -5.191 -2.166 -11.189 1.00 97.75 79 ALA A N 1
ATOM 622 C CA . ALA A 1 79 ? -5.005 -3.576 -10.851 1.00 97.75 79 ALA A CA 1
ATOM 623 C C . ALA A 1 79 ? -5.550 -3.925 -9.456 1.00 97.75 79 ALA A C 1
ATOM 625 O O . ALA A 1 79 ? -6.249 -4.923 -9.295 1.00 97.75 79 ALA A O 1
ATOM 626 N N . LEU A 1 80 ? -5.286 -3.086 -8.452 1.00 97.62 80 LEU A N 1
ATOM 627 C CA . LEU A 1 80 ? -5.808 -3.262 -7.095 1.00 97.62 80 LEU A CA 1
ATOM 628 C C . LEU A 1 80 ? -7.337 -3.150 -7.046 1.00 97.62 80 LEU A C 1
ATOM 630 O O . LEU A 1 80 ? -7.980 -3.925 -6.339 1.00 97.62 80 LEU A O 1
ATOM 634 N N . THR A 1 81 ? -7.913 -2.224 -7.819 1.00 96.75 81 THR A N 1
ATOM 635 C CA . THR A 1 81 ? -9.372 -2.072 -7.940 1.00 96.75 81 THR A CA 1
ATOM 636 C C . THR A 1 81 ? -9.992 -3.293 -8.615 1.00 96.75 81 THR A C 1
ATOM 638 O O . THR A 1 81 ? -10.967 -3.840 -8.112 1.00 96.75 81 THR A O 1
ATOM 641 N N . ALA A 1 82 ? -9.394 -3.779 -9.707 1.00 96.25 82 ALA A N 1
ATOM 642 C CA . ALA A 1 82 ? -9.853 -4.974 -10.417 1.00 96.25 82 ALA A CA 1
ATOM 643 C C . ALA A 1 82 ? -9.812 -6.239 -9.541 1.00 96.25 82 ALA A C 1
ATOM 645 O O . ALA A 1 82 ? -10.630 -7.136 -9.711 1.00 96.25 82 ALA A O 1
ATOM 646 N N . ARG A 1 83 ? -8.889 -6.299 -8.573 1.00 96.19 83 ARG A N 1
ATOM 647 C CA . ARG A 1 83 ? -8.806 -7.376 -7.573 1.00 96.19 83 ARG A CA 1
ATOM 648 C C . ARG A 1 83 ? -9.769 -7.204 -6.391 1.00 96.19 83 ARG A C 1
ATOM 650 O O . ARG A 1 83 ? -9.778 -8.058 -5.511 1.00 96.19 83 ARG A O 1
ATOM 657 N N . GLY A 1 84 ? -10.518 -6.101 -6.317 1.00 95.56 84 GLY A N 1
ATOM 658 C CA . GLY A 1 84 ? -11.399 -5.793 -5.186 1.00 95.56 84 GLY A CA 1
ATOM 659 C C . GLY A 1 84 ? -10.659 -5.488 -3.880 1.00 95.56 84 GLY A C 1
ATOM 660 O O . GLY A 1 84 ? -11.243 -5.585 -2.807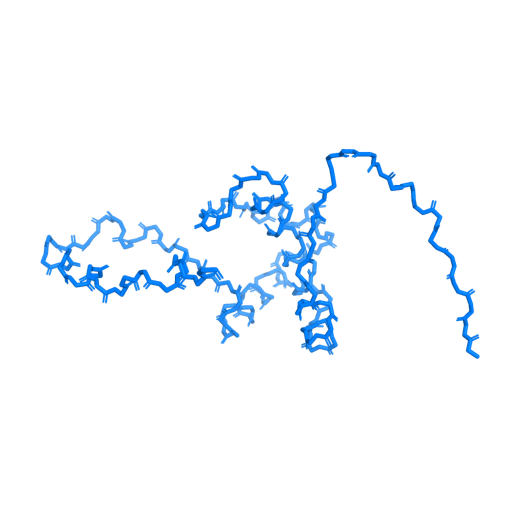 1.00 95.56 84 GLY A O 1
ATOM 661 N N . LEU A 1 85 ? -9.368 -5.141 -3.945 1.00 94.88 85 LEU A N 1
ATOM 662 C CA . LEU A 1 85 ? -8.569 -4.821 -2.754 1.00 94.88 85 LEU A CA 1
ATOM 663 C C . LEU A 1 85 ? -8.731 -3.360 -2.319 1.00 94.88 85 LEU A C 1
ATOM 665 O O . LEU A 1 85 ? -8.460 -3.027 -1.167 1.00 94.88 85 LEU A O 1
ATOM 669 N N . ILE A 1 86 ? -9.143 -2.490 -3.245 1.00 94.56 86 ILE A N 1
ATOM 670 C CA . ILE A 1 86 ? -9.470 -1.086 -2.995 1.00 94.56 86 ILE A CA 1
ATOM 671 C C . ILE A 1 86 ? -10.694 -0.686 -3.822 1.00 94.56 86 ILE A C 1
ATOM 673 O O . ILE A 1 86 ? -10.951 -1.259 -4.881 1.00 94.56 86 ILE A O 1
ATOM 677 N N . HIS A 1 87 ? -11.386 0.360 -3.381 1.00 92.50 87 HIS A N 1
ATOM 678 C CA . HIS A 1 87 ? -12.457 1.000 -4.138 1.00 92.50 87 HIS A CA 1
ATOM 679 C C . HIS A 1 87 ? -12.197 2.502 -4.235 1.00 92.50 87 HIS A C 1
ATOM 681 O O . HIS A 1 87 ? -11.777 3.133 -3.263 1.00 92.50 87 HIS A O 1
ATOM 687 N N . SER A 1 88 ? -12.431 3.077 -5.415 1.00 84.62 88 SER A N 1
ATOM 688 C CA . SER A 1 88 ? -12.393 4.520 -5.620 1.00 84.62 88 SER A CA 1
ATOM 689 C C . SER A 1 88 ? -13.805 5.091 -5.520 1.00 84.62 88 SER A C 1
ATOM 691 O O . SER A 1 88 ? -14.697 4.756 -6.298 1.00 84.62 88 SER A O 1
ATOM 693 N N . GLU A 1 89 ? -14.017 5.988 -4.562 1.00 80.19 89 GLU A N 1
ATOM 694 C CA . GLU A 1 89 ? -15.239 6.786 -4.519 1.00 80.19 89 GLU A CA 1
ATOM 695 C C . GLU A 1 89 ? -15.178 7.809 -5.661 1.00 80.19 89 GLU A C 1
ATOM 697 O O . GLU A 1 89 ? -14.436 8.795 -5.609 1.00 80.19 89 GLU A O 1
ATOM 702 N N . SER A 1 90 ? -15.929 7.563 -6.739 1.00 64.75 90 SER A N 1
ATOM 703 C CA . SER A 1 90 ? -16.096 8.568 -7.786 1.00 64.75 90 SER A CA 1
ATOM 704 C C . SER A 1 90 ? -16.952 9.709 -7.247 1.00 64.75 90 SER A C 1
ATOM 706 O O . SER A 1 90 ? -18.112 9.521 -6.880 1.00 64.75 90 SER A O 1
ATOM 708 N N . ARG A 1 91 ? -16.394 10.923 -7.265 1.00 57.72 91 ARG A N 1
ATOM 709 C CA . ARG A 1 91 ? -17.080 12.161 -6.856 1.00 57.72 91 ARG A CA 1
ATOM 710 C C . ARG A 1 91 ? -18.366 12.420 -7.661 1.00 57.72 91 ARG A C 1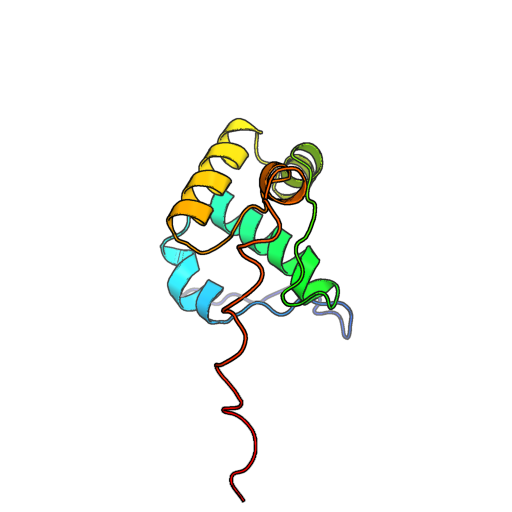
ATOM 712 O O . ARG A 1 91 ? -19.218 13.180 -7.215 1.00 57.72 91 ARG A O 1
ATOM 719 N N . TYR A 1 92 ? -18.511 11.782 -8.827 1.00 51.94 92 TYR A N 1
ATOM 720 C CA . TYR A 1 92 ? -19.671 11.921 -9.706 1.00 51.94 92 TYR A CA 1
ATOM 721 C C . TYR A 1 92 ? -20.960 11.362 -9.084 1.00 51.94 92 TYR A C 1
ATOM 723 O O . TYR A 1 92 ? -22.006 11.990 -9.200 1.00 51.94 92 TYR A O 1
ATOM 731 N N . LEU A 1 93 ? -20.891 10.257 -8.332 1.00 49.59 93 LEU A N 1
ATOM 732 C CA . LEU A 1 93 ? -22.086 9.621 -7.756 1.00 49.59 93 LEU A CA 1
ATOM 733 C C . LEU A 1 93 ? -22.745 10.444 -6.635 1.00 49.59 93 LEU A C 1
ATOM 735 O O . LEU A 1 93 ? -23.898 10.196 -6.302 1.00 49.59 93 LEU A O 1
ATOM 739 N N . GLN A 1 94 ? -22.044 11.433 -6.072 1.00 48.50 94 GLN A N 1
ATOM 740 C CA . GLN A 1 94 ? -22.577 12.276 -4.997 1.00 48.50 94 GLN A CA 1
ATOM 741 C C . GLN A 1 94 ? -23.361 13.500 -5.504 1.00 48.50 94 GLN A C 1
ATOM 743 O O . GLN A 1 94 ? -24.090 14.101 -4.723 1.00 48.50 94 GLN A O 1
ATOM 748 N N . LYS A 1 95 ? -23.233 13.887 -6.785 1.00 43.69 95 LYS A N 1
ATOM 749 C CA . LYS A 1 95 ? -23.911 15.080 -7.344 1.00 43.69 95 LYS A CA 1
ATOM 750 C C . LYS A 1 95 ? -25.077 14.780 -8.292 1.00 43.69 95 LYS A C 1
ATOM 752 O O . LYS A 1 95 ? -25.800 15.709 -8.631 1.00 43.69 95 LYS A O 1
ATOM 757 N N . SER A 1 96 ? -25.269 13.532 -8.723 1.00 44.03 96 SER A N 1
ATOM 758 C CA . SER A 1 96 ? -26.242 13.186 -9.776 1.00 44.03 96 SER A CA 1
ATOM 759 C C . SER A 1 96 ? -27.123 11.965 -9.485 1.00 44.03 96 SER A C 1
ATOM 761 O O . SER A 1 96 ? -27.829 11.508 -10.381 1.00 44.03 96 SER A O 1
ATOM 763 N N . ALA A 1 97 ? -27.137 11.431 -8.261 1.00 42.38 97 ALA A N 1
ATOM 764 C CA . ALA A 1 97 ? -28.084 10.372 -7.915 1.00 42.38 97 ALA A CA 1
ATOM 765 C C . ALA A 1 97 ? -29.461 10.977 -7.559 1.00 42.38 97 ALA A C 1
ATOM 767 O O . ALA A 1 97 ? -29.537 11.758 -6.608 1.00 42.38 97 ALA A O 1
ATOM 768 N N . PRO A 1 98 ? -30.556 10.636 -8.271 1.00 44.81 98 PRO A N 1
ATOM 769 C CA . PRO A 1 98 ? -31.897 10.960 -7.805 1.00 44.81 98 PRO A CA 1
ATOM 770 C C . PRO A 1 98 ? -32.199 10.200 -6.505 1.00 44.81 98 PRO A C 1
ATOM 772 O O . PRO A 1 98 ? -31.727 9.080 -6.299 1.00 44.81 98 PRO A O 1
ATOM 775 N N . LEU A 1 99 ? -33.013 10.821 -5.648 1.00 49.38 99 LEU A N 1
ATOM 776 C CA . LEU A 1 99 ? -33.402 10.422 -4.283 1.00 49.38 99 LEU A CA 1
ATOM 777 C C . LEU A 1 99 ? -33.990 8.992 -4.145 1.00 49.38 99 LEU A C 1
ATOM 779 O O . LEU A 1 99 ? -34.291 8.542 -3.048 1.00 49.38 99 LEU A O 1
ATOM 783 N N . SER A 1 100 ? -34.142 8.236 -5.234 1.00 44.88 100 SER A N 1
ATOM 784 C CA . SER A 1 100 ? -34.795 6.923 -5.269 1.00 44.88 100 SER A CA 1
ATOM 785 C C . SER A 1 100 ? -33.886 5.710 -5.009 1.00 44.88 100 SER A C 1
ATOM 787 O O . SER A 1 100 ? -34.383 4.589 -5.003 1.00 44.88 100 SER A O 1
ATOM 789 N N . LYS A 1 101 ? -32.578 5.878 -4.757 1.00 45.50 101 LYS A N 1
ATOM 790 C CA . LYS A 1 101 ? -31.664 4.758 -4.409 1.00 45.50 101 LYS A CA 1
ATOM 791 C C . LYS A 1 101 ? -31.155 4.761 -2.960 1.00 45.50 101 LYS A C 1
ATOM 793 O O . LYS A 1 101 ? -30.157 4.115 -2.661 1.00 45.50 101 LYS A O 1
ATOM 798 N N . GLN A 1 102 ? -31.839 5.457 -2.051 1.00 43.78 10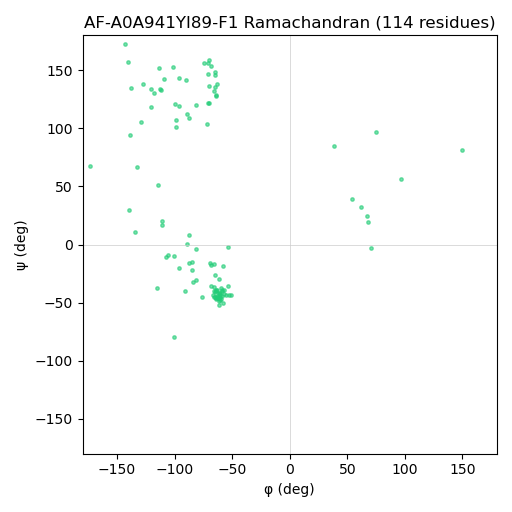2 GLN A N 1
ATOM 799 C CA . GLN A 1 102 ? -31.513 5.458 -0.615 1.00 43.78 102 GLN A CA 1
ATOM 800 C C . GLN A 1 102 ? -32.177 4.326 0.190 1.00 43.78 102 GLN A C 1
ATOM 802 O O . GLN A 1 102 ? -32.062 4.303 1.410 1.00 43.78 102 GLN A O 1
ATOM 807 N N . ILE A 1 103 ? -32.829 3.360 -0.460 1.00 42.06 103 ILE A N 1
ATOM 808 C CA . ILE A 1 103 ? -33.494 2.243 0.221 1.00 42.06 103 ILE A CA 1
ATOM 809 C C . ILE A 1 103 ? -32.817 0.939 -0.221 1.00 42.06 103 ILE A C 1
ATOM 811 O O . ILE A 1 103 ? -32.646 0.717 -1.417 1.00 42.06 103 ILE A O 1
ATOM 815 N N . HIS A 1 104 ? -32.447 0.108 0.761 1.00 39.19 104 HIS A N 1
ATOM 816 C CA . HIS A 1 104 ? -31.756 -1.195 0.684 1.00 39.19 104 HIS A CA 1
ATOM 817 C C . HIS A 1 104 ? -30.231 -1.215 0.888 1.00 39.19 104 HIS A C 1
ATOM 819 O O . HIS A 1 104 ? -29.510 -1.797 0.091 1.00 39.19 104 HIS A O 1
ATOM 825 N N . PHE A 1 105 ? -29.746 -0.697 2.021 1.00 37.91 105 PHE A N 1
ATOM 826 C CA . PHE A 1 105 ? -28.627 -1.334 2.748 1.00 37.91 105 PHE A CA 1
ATOM 827 C C . PHE A 1 105 ? -28.836 -1.304 4.277 1.00 37.91 105 PHE A C 1
ATOM 829 O O . PHE A 1 105 ? -27.883 -1.314 5.048 1.00 37.91 105 PHE A O 1
ATOM 836 N N . GLU A 1 106 ? -30.092 -1.324 4.731 1.00 39.19 106 GLU A N 1
ATOM 837 C CA . GLU A 1 106 ? -30.435 -1.772 6.084 1.00 39.19 106 GLU A CA 1
ATOM 838 C C . GLU A 1 106 ? -30.912 -3.223 5.999 1.00 39.19 106 GLU A C 1
ATOM 840 O O . GLU A 1 106 ? -32.019 -3.488 5.536 1.00 39.19 106 GLU A O 1
ATOM 845 N N . ASN A 1 107 ? -30.010 -4.142 6.358 1.00 43.38 107 ASN A N 1
ATOM 846 C CA . ASN A 1 107 ? -30.239 -5.454 6.986 1.00 43.38 107 ASN A CA 1
ATOM 847 C C . ASN A 1 107 ? -29.165 -6.461 6.565 1.00 43.38 107 ASN A C 1
ATOM 849 O O . ASN A 1 107 ? -29.410 -7.317 5.724 1.00 43.38 107 ASN A O 1
ATOM 853 N N . GLN A 1 108 ? -28.000 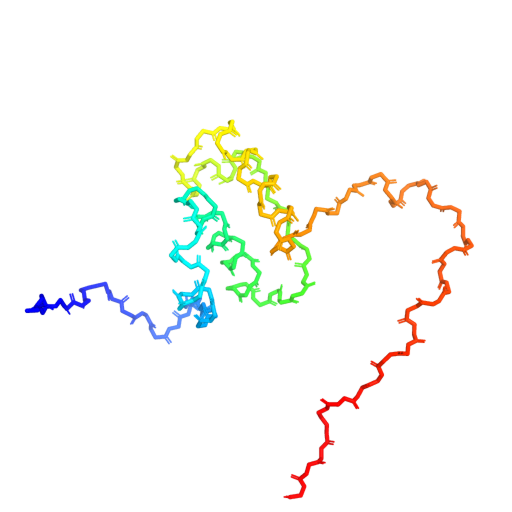-6.407 7.214 1.00 37.78 108 GLN A N 1
ATOM 854 C CA . GLN A 1 108 ? -27.354 -7.620 7.727 1.00 37.78 108 GLN A CA 1
ATOM 855 C C . GLN A 1 108 ? -26.808 -7.284 9.113 1.00 37.78 108 GLN A C 1
ATOM 857 O O . GLN A 1 108 ? -25.759 -6.662 9.273 1.00 37.78 108 GLN A O 1
ATOM 862 N N . GLY A 1 109 ? -27.627 -7.598 10.113 1.00 34.12 109 GLY A N 1
ATOM 863 C CA . GLY A 1 109 ? -27.314 -7.395 11.513 1.00 34.12 109 GLY A CA 1
ATOM 864 C C . GLY A 1 109 ? -26.194 -8.310 12.007 1.00 34.12 109 GLY A C 1
ATOM 865 O O . GLY A 1 109 ? -25.980 -9.406 11.503 1.00 34.12 109 GLY A O 1
ATOM 866 N N . SER A 1 110 ? -25.517 -7.815 13.041 1.00 43.44 110 SER A N 1
ATOM 867 C CA . SER A 1 110 ? -25.196 -8.550 14.266 1.00 43.44 110 SER A CA 1
ATOM 868 C C . SER A 1 110 ? -24.818 -10.029 14.114 1.00 43.44 110 SER A C 1
ATOM 870 O O . SER A 1 110 ? -25.628 -10.913 14.375 1.00 43.44 110 SER A O 1
ATOM 872 N N . ILE A 1 111 ? -23.544 -10.303 13.836 1.00 40.72 111 ILE A N 1
ATOM 873 C CA . ILE A 1 111 ? -22.927 -11.594 14.166 1.00 40.72 111 ILE A CA 1
ATOM 874 C C . ILE A 1 111 ? -21.590 -11.310 14.847 1.00 40.72 111 ILE A C 1
ATOM 876 O O . ILE A 1 111 ? -20.570 -11.511 14.226 1.00 40.72 111 ILE A O 1
ATOM 880 N N . TYR A 1 112 ? -21.600 -10.727 16.051 1.00 41.72 112 TYR A N 1
ATOM 881 C CA . TYR A 1 112 ? -20.583 -10.881 17.115 1.00 41.72 112 TYR A CA 1
ATOM 882 C C . TYR A 1 112 ? -21.091 -10.153 18.370 1.00 41.72 112 TYR A C 1
ATOM 884 O O . TYR A 1 112 ? -20.553 -9.126 18.783 1.00 41.72 112 TYR A O 1
ATOM 892 N N . LYS A 1 113 ? -22.159 -10.680 18.969 1.00 35.38 113 LYS A N 1
ATOM 893 C CA . LYS A 1 113 ? -22.388 -10.576 20.409 1.00 35.38 113 LYS A CA 1
ATOM 894 C C . LYS A 1 113 ? -22.891 -11.926 20.898 1.00 35.38 113 LYS A C 1
ATOM 896 O O . LYS A 1 113 ? -23.741 -12.534 20.258 1.00 35.38 113 LYS A O 1
ATOM 901 N N . ASP A 1 114 ? -22.299 -12.327 22.010 1.00 34.06 114 ASP A N 1
ATOM 902 C CA . ASP A 1 114 ? -22.701 -13.400 22.907 1.00 34.06 114 ASP A CA 1
ATOM 903 C C . ASP A 1 114 ? -22.444 -14.831 22.424 1.00 34.06 114 ASP A C 1
ATOM 905 O O . ASP A 1 114 ? -23.257 -15.465 21.765 1.00 34.06 114 ASP A O 1
ATOM 909 N N . ASN A 1 115 ? -21.317 -15.378 22.883 1.00 39.16 115 ASN A N 1
ATOM 910 C CA . ASN A 1 115 ? -21.332 -16.706 23.483 1.00 39.16 115 ASN A CA 1
ATOM 911 C C . ASN A 1 115 ? -20.624 -16.620 24.841 1.00 39.16 115 ASN A C 1
ATOM 913 O O . ASN A 1 115 ? -19.415 -16.409 24.902 1.00 39.16 115 ASN A O 1
ATOM 917 N N . LYS A 1 116 ? -21.489 -16.657 25.862 1.00 41.25 116 LYS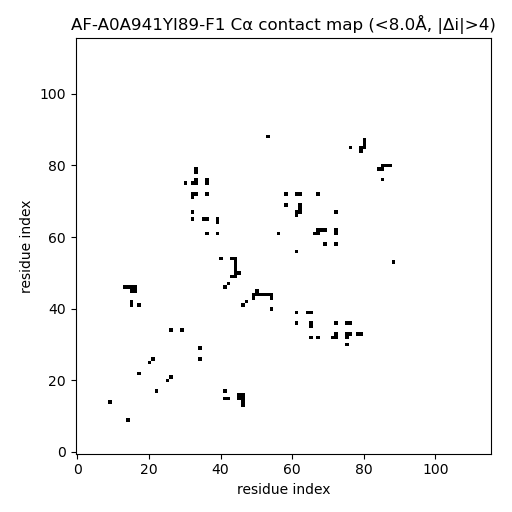 A N 1
ATOM 918 C CA . LYS A 1 116 ? -21.355 -17.146 27.242 1.00 41.25 116 LYS A CA 1
ATOM 919 C C . LYS A 1 116 ? -19.973 -17.573 27.735 1.00 41.25 116 LY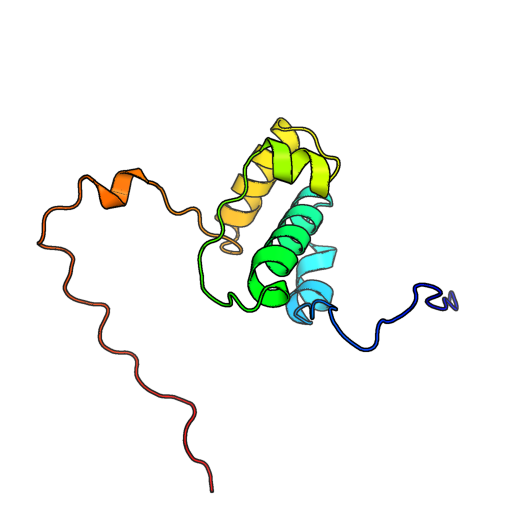S A C 1
ATOM 921 O O . LYS A 1 116 ? -19.373 -18.464 27.099 1.00 41.25 116 LYS A O 1
#

Solvent-accessible surface area (backbone atoms only — not comparable to full-atom values): 7862 Å² total; per-residue (Å²): 133,90,88,82,79,87,81,74,84,80,66,96,63,96,72,62,85,74,63,63,63,50,62,78,64,39,50,89,76,45,54,73,62,39,49,42,49,51,54,52,50,43,45,66,18,56,47,62,78,32,70,97,52,90,75,92,75,52,69,70,54,48,26,71,75,56,73,46,56,71,67,58,49,51,54,27,53,51,52,37,37,76,68,68,76,47,84,82,86,61,76,65,65,80,78,69,64,68,88,84,73,82,73,85,88,85,81,85,76,89,89,86,78,85,85,133

Nearest PDB structures (foldseek):
  4n0b-assembly2_C  TM=5.948E-01  e=1.612E+00  Bacillus subtilis
  4fx0-assembly1_B  TM=7.247E-01  e=4.592E+00  Mycobacterium tuberculosis
  4p9u-assembly2_A  TM=6.304E-01  e=7.749E+00  Vibrio cholerae
  1hw1-assembly1_A  TM=6.551E-01  e=9.226E+00  Escherichia coli
  6gyk-assembly1_M  TM=4.737E-01  e=4.867E+00  Saccharomyces cerevisiae S288C